Protein AF-A0A1C6KWA0-F1 (afdb_monomer_lite)

Structure (mmCIF, N/CA/C/O backbone):
data_AF-A0A1C6KWA0-F1
#
_entry.id   AF-A0A1C6KWA0-F1
#
loop_
_atom_site.group_PDB
_atom_site.id
_atom_site.type_symbol
_atom_site.label_atom_id
_atom_site.label_alt_id
_atom_site.label_comp_id
_atom_site.label_asym_id
_atom_site.label_entity_id
_atom_site.label_seq_id
_atom_site.pdbx_PDB_ins_code
_atom_site.Cartn_x
_atom_site.Cartn_y
_atom_site.Cartn_z
_atom_site.occupancy
_atom_site.B_iso_or_equiv
_atom_site.auth_seq_id
_atom_site.auth_comp_id
_atom_site.auth_asym_id
_atom_site.auth_atom_id
_atom_site.pdbx_PDB_model_num
ATOM 1 N N . MET A 1 1 ? -0.061 -14.242 -5.402 1.00 56.28 1 MET A N 1
ATOM 2 C CA . MET A 1 1 ? -0.594 -13.019 -6.039 1.00 56.28 1 MET A CA 1
ATOM 3 C C . MET A 1 1 ? 0.173 -11.853 -5.451 1.00 56.28 1 MET A C 1
ATOM 5 O O . MET A 1 1 ? -0.100 -11.490 -4.318 1.00 56.28 1 MET A O 1
ATOM 9 N N . GLY A 1 2 ? 1.227 -11.387 -6.116 1.00 64.50 2 GLY A N 1
ATOM 10 C CA . GLY A 1 2 ? 2.135 -10.404 -5.525 1.00 64.50 2 GLY A 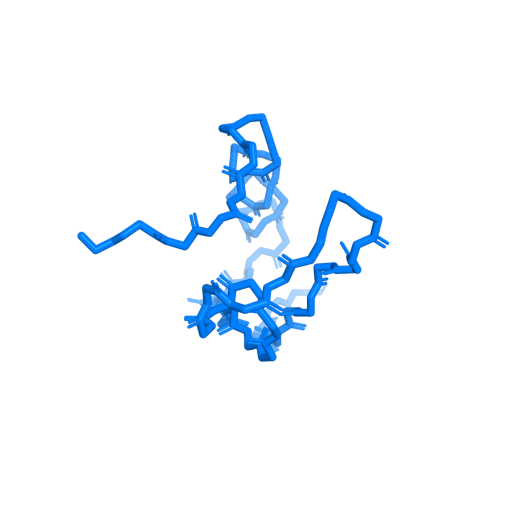CA 1
ATOM 11 C C . GLY A 1 2 ? 1.967 -9.066 -6.213 1.00 64.50 2 GLY A C 1
ATOM 12 O O . GLY A 1 2 ? 2.412 -8.917 -7.342 1.00 64.50 2 GLY A O 1
ATOM 13 N N . TYR A 1 3 ? 1.300 -8.122 -5.562 1.00 73.38 3 TYR A N 1
ATOM 14 C CA . TYR A 1 3 ? 1.421 -6.713 -5.922 1.00 73.38 3 TYR A CA 1
ATOM 15 C C . TYR A 1 3 ? 2.870 -6.259 -5.691 1.00 73.38 3 TYR A C 1
ATOM 17 O O . TYR A 1 3 ? 3.490 -6.676 -4.710 1.00 73.38 3 TYR A O 1
ATOM 25 N N . ASP A 1 4 ? 3.407 -5.418 -6.576 1.00 86.12 4 ASP A N 1
ATOM 26 C CA . ASP A 1 4 ? 4.789 -4.936 -6.459 1.00 86.12 4 ASP A CA 1
ATOM 27 C C . ASP A 1 4 ? 4.879 -3.801 -5.430 1.00 86.12 4 ASP A C 1
ATOM 29 O O . ASP A 1 4 ? 4.797 -2.611 -5.758 1.00 86.12 4 ASP A O 1
ATOM 33 N N . LEU A 1 5 ? 4.988 -4.184 -4.156 1.00 89.88 5 LEU A N 1
ATOM 34 C CA . LEU A 1 5 ? 5.229 -3.282 -3.035 1.00 89.88 5 LEU A CA 1
ATOM 35 C C . LEU A 1 5 ? 6.374 -3.809 -2.165 1.00 89.88 5 LEU A C 1
ATOM 37 O O . LEU A 1 5 ? 6.333 -4.971 -1.752 1.00 89.88 5 LEU A O 1
ATOM 41 N N . PRO A 1 6 ? 7.347 -2.956 -1.794 1.00 90.81 6 PRO A N 1
ATOM 42 C CA . PRO A 1 6 ? 8.346 -3.323 -0.802 1.00 90.81 6 PRO A CA 1
ATOM 43 C C . PRO A 1 6 ? 7.681 -3.730 0.516 1.00 90.81 6 PRO A C 1
ATOM 45 O O . PRO A 1 6 ? 6.756 -3.064 0.987 1.00 90.81 6 PRO A O 1
ATOM 48 N N . GLU A 1 7 ? 8.190 -4.780 1.160 1.00 92.31 7 GLU A N 1
ATOM 49 C CA . GLU A 1 7 ? 7.610 -5.322 2.398 1.00 92.31 7 GLU A CA 1
ATOM 50 C C . GLU A 1 7 ? 7.476 -4.258 3.500 1.00 92.31 7 GLU A C 1
ATOM 52 O O . GLU A 1 7 ? 6.477 -4.215 4.219 1.00 92.31 7 GLU A O 1
ATOM 57 N N . ARG A 1 8 ? 8.454 -3.347 3.596 1.00 94.88 8 ARG A N 1
ATOM 58 C CA . ARG A 1 8 ? 8.410 -2.207 4.520 1.00 94.88 8 ARG A CA 1
ATOM 59 C C . ARG A 1 8 ? 7.175 -1.331 4.294 1.00 94.88 8 ARG A C 1
ATOM 61 O O . ARG A 1 8 ? 6.493 -1.004 5.255 1.00 94.88 8 ARG A O 1
ATOM 68 N N . VAL A 1 9 ? 6.853 -1.006 3.041 1.00 94.56 9 VAL A N 1
ATOM 69 C CA . VAL A 1 9 ? 5.680 -0.184 2.703 1.00 94.56 9 VAL A CA 1
ATOM 70 C C . VAL A 1 9 ? 4.398 -0.909 3.108 1.00 94.56 9 VAL A C 1
ATOM 72 O O . VAL A 1 9 ? 3.506 -0.301 3.691 1.00 94.56 9 VAL A O 1
ATOM 75 N N . VAL A 1 10 ? 4.314 -2.222 2.872 1.00 94.62 10 VAL A N 1
ATOM 76 C CA . VAL A 1 10 ? 3.156 -3.024 3.298 1.00 94.62 10 VAL A CA 1
ATOM 77 C C . VAL A 1 10 ? 2.982 -2.970 4.820 1.00 94.62 10 VAL A C 1
ATOM 79 O O . VAL A 1 10 ? 1.870 -2.745 5.301 1.00 94.62 10 VAL A O 1
ATOM 82 N N . LYS A 1 11 ? 4.071 -3.121 5.585 1.00 96.31 11 LYS A N 1
ATOM 83 C CA . LYS A 1 11 ? 4.048 -3.014 7.054 1.00 96.31 11 LYS A CA 1
ATOM 84 C C . LYS A 1 11 ? 3.614 -1.627 7.521 1.00 96.31 11 LYS A C 1
ATOM 86 O O . LYS A 1 11 ? 2.782 -1.535 8.426 1.00 96.31 11 LYS A O 1
ATOM 91 N N . ASP A 1 12 ? 4.125 -0.574 6.891 1.00 97.00 12 ASP A N 1
ATOM 92 C CA . ASP A 1 12 ? 3.791 0.809 7.233 1.00 97.00 12 ASP A CA 1
ATOM 93 C C . ASP A 1 12 ? 2.305 1.094 6.948 1.00 97.00 12 ASP A C 1
ATOM 95 O O . ASP A 1 12 ? 1.589 1.545 7.843 1.00 97.00 12 ASP A O 1
ATOM 99 N N 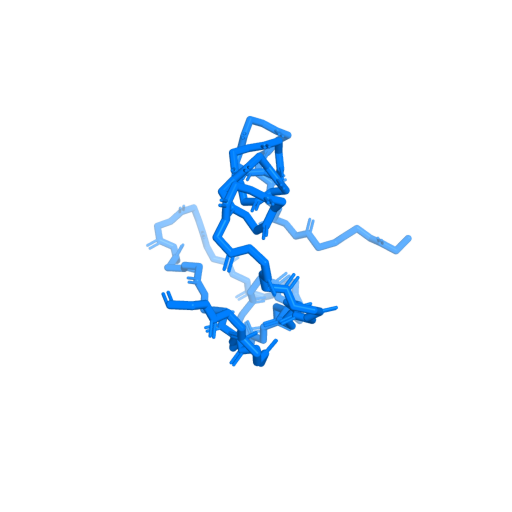. ILE A 1 13 ? 1.796 0.721 5.765 1.00 95.88 13 ILE A N 1
ATOM 100 C CA . ILE A 1 13 ? 0.372 0.853 5.401 1.00 95.88 13 ILE A CA 1
ATOM 101 C C . ILE A 1 13 ? -0.521 0.152 6.430 1.00 95.88 13 ILE A C 1
ATOM 103 O O . ILE A 1 13 ? -1.485 0.745 6.911 1.00 95.88 13 ILE A O 1
ATOM 107 N N . VAL A 1 14 ? -0.201 -1.092 6.806 1.00 95.62 14 VAL A N 1
ATOM 108 C CA . VAL A 1 14 ? -0.978 -1.848 7.804 1.00 95.62 14 VAL A CA 1
ATOM 109 C C . VAL A 1 14 ? -0.915 -1.186 9.182 1.00 95.62 14 VAL A C 1
ATOM 111 O O . VAL A 1 14 ? -1.927 -1.127 9.881 1.00 95.62 14 VAL A O 1
ATOM 114 N N . THR A 1 15 ? 0.255 -0.685 9.580 1.00 97.75 15 THR A N 1
ATOM 115 C CA . THR A 1 15 ? 0.449 -0.016 10.873 1.00 97.75 15 THR A CA 1
ATOM 116 C C . THR A 1 15 ? -0.394 1.251 10.964 1.00 97.75 15 THR A C 1
ATOM 118 O O . THR A 1 15 ? -1.124 1.431 11.940 1.00 97.75 15 THR A O 1
ATOM 121 N N . PHE A 1 16 ? -0.364 2.098 9.932 1.00 96.56 16 PHE A N 1
ATOM 122 C CA . PHE A 1 16 ? -1.176 3.311 9.892 1.00 96.56 16 PHE A CA 1
ATOM 123 C C . PHE A 1 16 ? -2.667 3.003 9.776 1.00 96.56 16 PHE A C 1
ATOM 125 O O . PHE A 1 16 ? -3.459 3.609 10.491 1.00 96.56 16 PHE A O 1
ATOM 132 N N . ALA A 1 17 ? -3.055 2.019 8.960 1.00 97.00 17 ALA A N 1
ATOM 133 C CA . ALA A 1 17 ? -4.454 1.627 8.836 1.00 97.00 17 ALA A CA 1
ATOM 134 C C . ALA A 1 17 ? -5.050 1.207 10.189 1.00 97.00 17 ALA A C 1
ATOM 136 O O . ALA A 1 17 ? -6.136 1.653 10.546 1.00 97.00 17 ALA A O 1
ATOM 137 N N . LYS A 1 18 ? -4.309 0.419 10.980 1.00 95.94 18 LYS A N 1
ATOM 138 C CA . LYS A 1 18 ? -4.719 0.045 12.343 1.00 95.94 18 LYS A CA 1
ATOM 139 C C . LYS A 1 18 ? -4.773 1.243 13.286 1.00 95.94 18 LYS A C 1
ATOM 141 O O . LYS A 1 18 ? -5.714 1.351 14.061 1.00 95.94 18 LYS A O 1
ATOM 146 N N . ARG A 1 19 ? -3.765 2.122 13.235 1.00 97.38 19 ARG A N 1
ATOM 147 C CA . ARG A 1 19 ? -3.672 3.301 14.109 1.00 97.38 19 ARG A CA 1
ATOM 148 C C . ARG A 1 19 ? -4.840 4.267 13.915 1.00 97.38 19 ARG A C 1
ATOM 150 O O . ARG A 1 19 ? -5.269 4.872 14.888 1.00 97.38 19 ARG A O 1
ATOM 157 N N . TYR A 1 20 ? -5.307 4.416 12.681 1.00 96.62 20 TYR A N 1
ATOM 158 C CA . TYR A 1 20 ? -6.343 5.375 12.304 1.00 96.62 20 TYR A CA 1
ATOM 159 C C . TYR A 1 20 ? -7.681 4.707 11.983 1.00 96.62 20 TYR A C 1
ATOM 161 O O . TYR A 1 20 ? -8.445 5.257 11.204 1.00 96.62 20 TYR A O 1
ATOM 169 N N . SER A 1 21 ? -7.950 3.506 12.510 1.00 95.62 21 SER A N 1
ATOM 170 C CA . SER A 1 21 ? -9.233 2.801 12.334 1.00 95.62 21 SER A CA 1
ATOM 171 C C . SER A 1 21 ? -9.677 2.619 10.867 1.00 95.62 21 SER A C 1
ATOM 173 O O . SER A 1 21 ? -10.867 2.472 10.573 1.00 95.62 21 SER A O 1
ATOM 175 N N . VAL A 1 22 ? -8.734 2.601 9.916 1.00 97.81 22 VAL A N 1
ATOM 176 C CA . VAL A 1 22 ? -9.025 2.395 8.493 1.00 97.81 22 VAL A CA 1
ATOM 177 C C . VAL A 1 22 ? -9.475 0.954 8.300 1.00 97.81 22 VAL A C 1
ATOM 179 O O . VAL A 1 22 ? -8.721 -0.000 8.497 1.00 97.81 22 VAL A O 1
ATOM 182 N N . ARG A 1 23 ? -10.722 0.787 7.866 1.00 95.88 23 ARG A N 1
ATOM 183 C CA . ARG A 1 23 ? -11.363 -0.525 7.740 1.00 95.88 23 ARG A CA 1
ATOM 184 C C . ARG A 1 23 ? -10.934 -1.276 6.484 1.00 95.88 23 ARG A C 1
ATOM 186 O O . ARG A 1 23 ? -10.952 -2.505 6.465 1.00 95.88 23 ARG A O 1
ATOM 193 N N . LYS A 1 24 ? -10.603 -0.556 5.410 1.00 96.38 24 LYS A N 1
ATOM 194 C CA . LYS A 1 24 ? -10.228 -1.158 4.126 1.00 96.38 24 LYS A CA 1
ATOM 195 C C . LYS A 1 24 ? -9.191 -0.309 3.408 1.00 96.38 24 LYS A C 1
ATOM 197 O O . LYS A 1 24 ? -9.383 0.893 3.260 1.00 96.38 24 LYS A O 1
ATOM 202 N N . VAL A 1 25 ? -8.154 -0.969 2.897 1.00 96.31 25 VAL A N 1
ATOM 203 C CA . VAL A 1 25 ? -7.160 -0.392 1.986 1.00 96.31 25 VAL A CA 1
ATOM 204 C C . VAL A 1 25 ? -7.203 -1.177 0.678 1.00 96.31 25 VAL A C 1
ATOM 206 O O . VAL A 1 25 ? -7.187 -2.408 0.695 1.00 96.31 25 VAL A O 1
ATOM 209 N N . ILE A 1 26 ? -7.293 -0.480 -0.452 1.00 95.56 26 ILE A N 1
ATOM 210 C CA . ILE A 1 26 ? -7.295 -1.071 -1.794 1.00 95.56 26 ILE A CA 1
ATOM 211 C C . ILE A 1 26 ? -6.115 -0.498 -2.568 1.00 95.56 26 ILE A C 1
ATOM 213 O O . ILE A 1 26 ? -6.071 0.706 -2.797 1.00 95.56 26 ILE A O 1
ATOM 217 N N . LEU A 1 27 ? -5.194 -1.356 -3.007 1.00 95.38 27 LEU A N 1
ATOM 218 C CA . LEU A 1 27 ? -4.171 -0.985 -3.982 1.00 95.38 27 LEU A CA 1
ATOM 219 C C . LEU A 1 27 ? -4.786 -0.980 -5.384 1.00 95.38 27 LEU A C 1
ATOM 221 O O . LEU A 1 27 ? -5.453 -1.943 -5.771 1.00 95.38 27 LEU A O 1
ATOM 225 N N . PHE A 1 28 ? -4.545 0.075 -6.156 1.00 94.81 28 PHE A N 1
ATOM 226 C CA . PHE A 1 28 ? -4.998 0.158 -7.542 1.00 94.81 28 PHE A CA 1
ATOM 227 C C . PHE A 1 28 ? -3.893 0.692 -8.466 1.00 94.81 28 PHE A C 1
ATOM 229 O O . PHE A 1 28 ? -2.746 0.852 -8.056 1.00 94.81 28 PHE A O 1
ATOM 236 N N . ARG A 1 29 ? -4.218 0.886 -9.752 1.00 94.62 29 ARG A N 1
ATOM 237 C CA . ARG A 1 29 ? -3.270 1.317 -10.801 1.00 94.62 29 ARG A CA 1
ATOM 238 C C . ARG A 1 29 ? -2.078 0.358 -10.960 1.00 94.62 29 ARG A C 1
ATOM 240 O O . ARG A 1 29 ? -2.255 -0.858 -10.896 1.00 94.62 29 ARG A O 1
ATOM 247 N N . SER A 1 30 ? -0.915 0.879 -11.340 1.00 94.00 30 SER A N 1
ATOM 248 C CA . SER A 1 30 ? 0.147 0.128 -12.006 1.00 94.00 30 SER A CA 1
ATOM 249 C C . SER A 1 30 ? 0.723 -0.988 -11.137 1.00 94.00 30 SER A C 1
ATOM 251 O O . SER A 1 30 ? 0.887 -2.107 -11.616 1.00 94.00 30 SER A O 1
ATOM 253 N N . ARG A 1 31 ? 0.926 -0.731 -9.839 1.00 93.56 31 ARG A N 1
ATOM 254 C CA . ARG A 1 31 ? 1.443 -1.724 -8.877 1.00 93.56 31 ARG A CA 1
ATOM 255 C C . ARG A 1 31 ? 0.440 -2.827 -8.533 1.00 93.56 31 ARG A C 1
ATOM 257 O O . ARG A 1 31 ? 0.849 -3.941 -8.219 1.00 93.56 31 ARG A O 1
ATOM 264 N N . ALA A 1 32 ? -0.864 -2.557 -8.649 1.00 93.00 32 ALA A N 1
ATOM 265 C CA . ALA A 1 32 ? -1.895 -3.596 -8.562 1.00 93.00 32 ALA A CA 1
ATOM 266 C C . ALA A 1 32 ? -1.951 -4.473 -9.823 1.00 93.00 32 ALA A C 1
ATOM 268 O O . ALA A 1 32 ? -2.300 -5.647 -9.743 1.00 93.00 32 ALA A O 1
ATOM 269 N N . ARG A 1 33 ? -1.631 -3.895 -10.989 1.00 91.31 33 ARG A N 1
ATOM 270 C CA . ARG A 1 33 ? -1.630 -4.583 -12.291 1.00 91.31 33 ARG A CA 1
ATOM 271 C C . ARG A 1 33 ? -0.300 -5.269 -12.617 1.00 91.31 33 ARG A C 1
ATOM 273 O O . ARG A 1 33 ? -0.261 -6.061 -13.551 1.00 91.31 33 ARG A O 1
ATOM 280 N N . GLY A 1 34 ? 0.770 -4.954 -11.886 1.00 90.69 34 GLY A N 1
ATOM 281 C CA . GLY A 1 34 ? 2.119 -5.468 -12.132 1.00 90.69 34 GLY A CA 1
ATOM 282 C C . GLY A 1 34 ? 2.807 -4.866 -13.362 1.00 90.69 34 GLY A C 1
ATOM 283 O O . GLY A 1 34 ? 3.763 -5.444 -13.863 1.00 90.69 34 GLY A O 1
ATOM 284 N N . ASN A 1 35 ? 2.322 -3.728 -13.874 1.00 92.00 35 ASN A N 1
ATOM 285 C CA . ASN A 1 35 ? 2.924 -3.011 -15.007 1.00 92.00 35 ASN A CA 1
ATO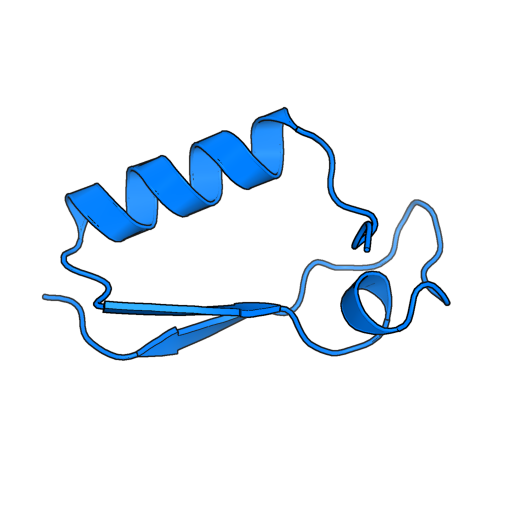M 286 C C . ASN A 1 35 ? 3.589 -1.692 -14.576 1.00 92.00 35 ASN A C 1
ATOM 288 O O . ASN A 1 35 ? 3.651 -0.731 -15.344 1.00 92.00 35 ASN A O 1
ATOM 292 N N . ASN A 1 36 ? 4.022 -1.621 -13.321 1.00 93.69 36 ASN A N 1
ATOM 293 C CA . ASN A 1 36 ? 4.721 -0.476 -12.766 1.00 93.69 36 ASN A CA 1
ATOM 294 C C . ASN A 1 36 ? 6.217 -0.491 -13.113 1.00 93.69 36 ASN A C 1
ATOM 296 O O . ASN A 1 36 ? 6.800 -1.508 -13.470 1.00 93.69 36 ASN A O 1
ATOM 300 N N . THR A 1 37 ? 6.837 0.671 -12.968 1.00 92.38 37 THR A N 1
ATOM 301 C CA . THR A 1 37 ? 8.289 0.868 -12.995 1.00 92.38 37 THR A CA 1
ATOM 302 C C . THR A 1 37 ? 8.806 1.100 -11.576 1.00 92.38 37 THR A C 1
ATOM 304 O O . THR A 1 3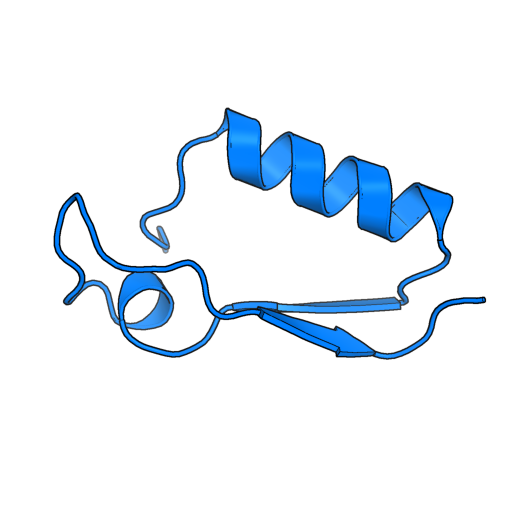7 ? 8.019 1.321 -10.650 1.00 92.38 37 THR A O 1
ATOM 307 N N . GLU A 1 38 ? 10.130 1.113 -11.401 1.00 90.69 38 GLU A N 1
ATOM 308 C CA . GLU A 1 38 ? 10.785 1.424 -10.120 1.00 90.69 38 GLU A CA 1
ATOM 309 C C . GLU A 1 38 ? 10.255 2.730 -9.495 1.00 90.69 38 GLU A C 1
ATOM 311 O O . GLU A 1 38 ? 9.963 2.782 -8.302 1.00 90.69 38 GLU A O 1
ATOM 316 N N . ARG A 1 39 ? 10.055 3.763 -10.327 1.00 92.44 39 ARG A N 1
ATOM 317 C CA . ARG A 1 39 ? 9.621 5.110 -9.917 1.00 92.44 39 ARG A CA 1
ATOM 318 C C . ARG A 1 39 ? 8.109 5.319 -9.929 1.00 92.44 39 ARG A C 1
ATOM 320 O O . ARG A 1 39 ? 7.657 6.445 -9.777 1.00 92.44 39 ARG A O 1
ATOM 327 N N . SER A 1 40 ? 7.324 4.273 -10.176 1.00 93.75 40 SER A N 1
ATOM 328 C CA . SER A 1 40 ? 5.867 4.402 -10.137 1.00 93.75 40 SER A CA 1
ATOM 329 C C . SER A 1 40 ? 5.382 4.651 -8.715 1.00 93.75 40 SER A C 1
ATOM 331 O O . SER A 1 40 ? 5.816 3.967 -7.780 1.00 93.75 40 SER A O 1
ATOM 333 N N . ASP A 1 41 ? 4.427 5.563 -8.590 1.00 95.12 41 ASP A N 1
ATOM 334 C CA . ASP A 1 41 ? 3.739 5.858 -7.338 1.00 95.12 41 ASP A CA 1
ATOM 335 C C . ASP A 1 41 ? 2.968 4.641 -6.795 1.00 95.12 41 ASP A C 1
ATOM 337 O O . ASP A 1 41 ? 2.800 3.608 -7.457 1.00 95.12 41 ASP A O 1
ATOM 341 N N . ILE A 1 42 ? 2.520 4.759 -5.545 1.00 94.69 42 ILE A N 1
ATOM 342 C CA . ILE A 1 42 ? 1.6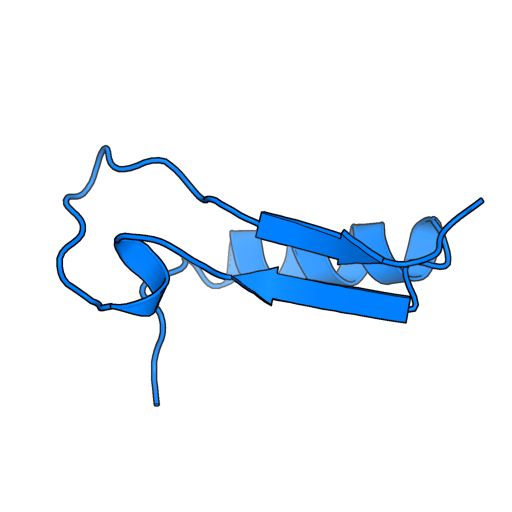85 3.769 -4.861 1.00 94.69 42 ILE A CA 1
ATOM 343 C C . ILE A 1 42 ? 0.295 4.374 -4.685 1.00 94.69 42 ILE A C 1
ATOM 345 O O . ILE A 1 42 ? 0.062 5.180 -3.788 1.00 94.69 42 ILE A O 1
ATOM 349 N N . ASP A 1 43 ? -0.635 3.962 -5.540 1.00 95.75 43 ASP A N 1
ATOM 350 C CA . ASP A 1 43 ? -2.014 4.437 -5.506 1.00 95.75 43 ASP A CA 1
ATOM 351 C C . ASP A 1 43 ? -2.883 3.548 -4.605 1.00 95.75 43 ASP A C 1
ATOM 353 O O . ASP A 1 43 ? -3.149 2.383 -4.922 1.00 95.75 43 ASP A O 1
ATOM 357 N N . ILE A 1 44 ? -3.356 4.103 -3.486 1.00 95.75 44 ILE A N 1
ATOM 358 C CA . ILE A 1 44 ? -4.242 3.410 -2.542 1.00 95.75 44 ILE A CA 1
ATOM 359 C C . ILE A 1 44 ? -5.539 4.178 -2.298 1.00 95.75 44 ILE A C 1
ATOM 361 O O . ILE A 1 44 ? -5.554 5.402 -2.205 1.00 95.75 44 ILE A O 1
ATOM 365 N N . ALA A 1 45 ? -6.644 3.445 -2.196 1.00 96.75 45 ALA A N 1
ATOM 366 C CA . ALA A 1 45 ? -7.924 3.961 -1.731 1.00 96.75 45 ALA A CA 1
ATOM 367 C C . ALA A 1 45 ? -8.183 3.429 -0.320 1.00 96.75 45 ALA A C 1
ATOM 369 O O . ALA A 1 45 ? -8.021 2.232 -0.064 1.00 96.75 45 ALA A O 1
ATOM 370 N N . VAL A 1 46 ? -8.592 4.313 0.586 1.00 96.62 46 VAL A N 1
ATOM 371 C CA . VAL A 1 46 ? -8.870 3.991 1.989 1.00 96.62 46 VAL A CA 1
ATOM 372 C C . VAL A 1 46 ? -10.348 4.214 2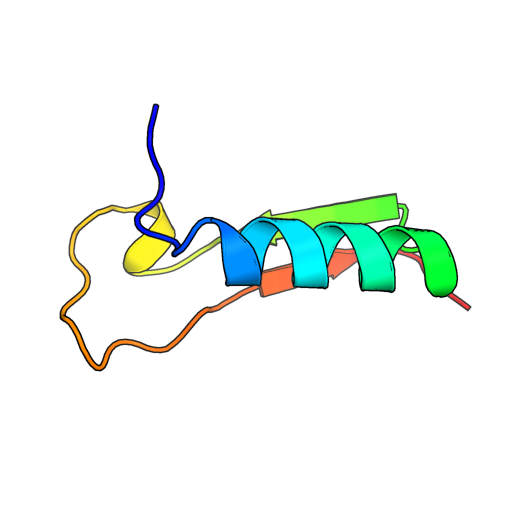.298 1.00 96.62 46 VAL A C 1
ATOM 374 O O . VAL A 1 46 ? -10.962 5.137 1.768 1.00 96.62 46 VAL A O 1
ATOM 377 N N . TYR A 1 47 ? -10.933 3.351 3.129 1.00 96.44 47 TYR A N 1
ATOM 378 C CA . TYR A 1 47 ? -12.326 3.466 3.567 1.00 96.44 47 TYR A CA 1
ATOM 379 C C . TYR A 1 47 ? -12.441 3.299 5.080 1.00 96.44 47 TYR A C 1
ATOM 381 O O . TYR A 1 47 ? -11.918 2.333 5.647 1.00 96.44 47 TYR A O 1
ATOM 389 N N . GLY A 1 48 ? -13.229 4.179 5.697 1.00 93.81 48 GLY A N 1
ATOM 390 C CA . GLY A 1 48 ? -13.285 4.330 7.148 1.00 93.81 48 GLY A CA 1
ATOM 391 C C . GLY A 1 48 ? -12.072 5.088 7.681 1.00 93.81 48 GLY A C 1
ATOM 392 O O . GLY A 1 48 ? -11.241 5.560 6.905 1.00 93.81 48 GLY A O 1
ATOM 393 N N . GLY A 1 49 ? -11.982 5.146 8.999 1.00 86.62 49 GLY A N 1
ATOM 394 C CA . GLY A 1 49 ? -10.975 5.894 9.730 1.00 86.62 49 GLY A CA 1
ATOM 395 C C . GLY A 1 49 ? -11.563 7.095 10.458 1.00 86.62 49 GLY A C 1
ATOM 396 O O . GLY A 1 49 ? -12.657 7.546 10.112 1.00 86.62 49 GLY A O 1
ATOM 397 N N . ASP A 1 50 ? -10.839 7.523 11.488 1.00 75.50 50 ASP A N 1
ATOM 398 C CA . ASP A 1 50 ? -11.216 8.593 12.420 1.00 75.50 50 ASP A CA 1
ATOM 399 C C . ASP A 1 50 ? -10.552 9.931 12.060 1.00 75.50 50 ASP A C 1
ATOM 401 O O . ASP A 1 50 ? -9.363 9.915 11.653 1.00 75.50 50 ASP A O 1
#

Secondary structure (DSSP, 8-state):
---S--HHHHHHHHHHHHHTTEEEEEEEHHHHHT---TT---EEEEEE--

Foldseek 3Di:
DDQPDDPVVVVVVVVVCVVFVFPDKDWDPDSVVVNDDPPDDTDIDTDDGD

pLDDT: mean 92.21, std 8.03, range [56.28, 97.81]

Radius of gyration: 11.38 Å; chains: 1; bounding box: 24×22×29 Å

Sequence (50 aa):
MGYDLPERVVKDIVTFAKRYSVRKVILFRSRARGNNTERSDIDIAVYGGD